Protein AF-H2XQ40-F1 (afdb_monomer)

Structure (mmCIF, N/CA/C/O backbone):
data_AF-H2XQ40-F1
#
_entry.id   AF-H2XQ40-F1
#
loop_
_atom_site.group_PDB
_atom_site.id
_atom_site.type_symbol
_atom_site.label_atom_id
_atom_site.label_alt_id
_atom_site.label_comp_id
_atom_site.label_asym_id
_atom_site.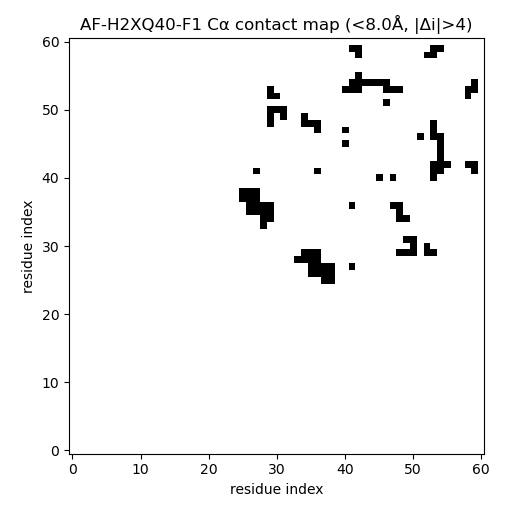label_entity_id
_atom_site.label_seq_id
_atom_site.pdbx_PDB_ins_code
_atom_site.Cartn_x
_atom_site.Cartn_y
_atom_site.Cartn_z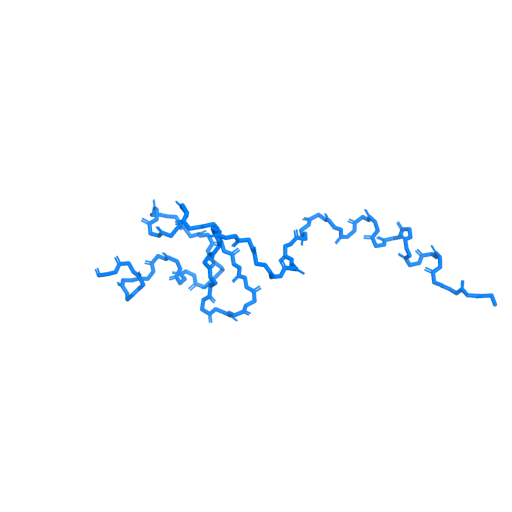
_atom_site.occupancy
_atom_site.B_iso_or_equiv
_atom_site.auth_seq_id
_atom_site.auth_comp_id
_atom_site.auth_asym_id
_atom_site.auth_atom_id
_atom_site.pdbx_PDB_model_num
ATOM 1 N N . MET A 1 1 ? 8.975 10.314 -40.219 1.00 45.16 1 MET A N 1
ATOM 2 C CA . MET A 1 1 ? 7.519 10.150 -40.027 1.00 45.16 1 MET A CA 1
ATOM 3 C C . MET A 1 1 ? 7.323 9.301 -38.784 1.00 45.16 1 MET A C 1
ATOM 5 O O . MET A 1 1 ? 7.237 8.086 -38.837 1.00 45.16 1 MET A O 1
ATOM 9 N N . ASN A 1 2 ? 7.440 9.997 -37.664 1.00 35.66 2 ASN A N 1
ATOM 10 C CA . ASN A 1 2 ? 7.199 9.630 -36.274 1.00 35.66 2 ASN A CA 1
ATO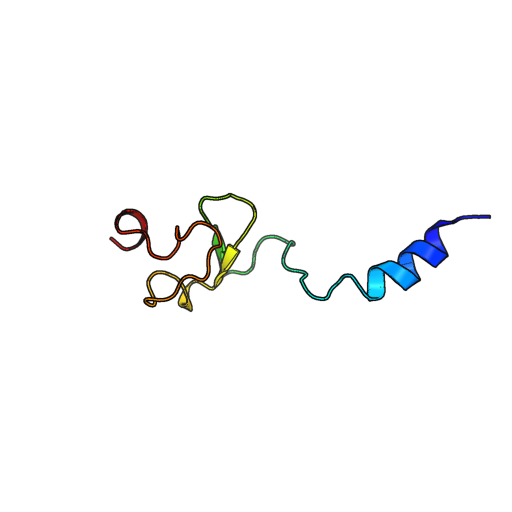M 11 C C . ASN A 1 2 ? 5.986 8.696 -36.081 1.00 35.66 2 ASN A C 1
ATOM 13 O O . ASN A 1 2 ? 4.840 9.132 -36.156 1.00 35.66 2 ASN A O 1
ATOM 17 N N . MET A 1 3 ? 6.269 7.428 -35.756 1.00 45.38 3 MET A N 1
ATOM 18 C CA . MET A 1 3 ? 5.309 6.388 -35.338 1.00 45.38 3 MET A CA 1
ATOM 19 C C . MET A 1 3 ? 4.765 6.630 -33.915 1.00 45.38 3 MET A C 1
ATOM 21 O O . MET A 1 3 ? 4.126 5.770 -33.331 1.00 45.38 3 MET A O 1
ATOM 25 N N . GLU A 1 4 ? 5.026 7.788 -33.317 1.00 46.31 4 GLU A N 1
ATOM 26 C CA . GLU A 1 4 ? 4.612 8.077 -31.940 1.00 46.31 4 GLU A CA 1
ATOM 27 C C . GLU A 1 4 ? 3.110 8.386 -31.852 1.00 46.31 4 GLU A C 1
ATOM 29 O O . GLU A 1 4 ? 2.490 8.188 -30.814 1.00 46.31 4 GLU A O 1
ATOM 34 N N . LEU A 1 5 ? 2.486 8.796 -32.965 1.00 52.28 5 LEU A N 1
ATOM 35 C CA . LEU A 1 5 ? 1.095 9.257 -32.958 1.00 52.28 5 LEU A CA 1
ATOM 36 C C . LEU A 1 5 ? 0.067 8.114 -33.058 1.00 52.28 5 LEU A C 1
ATOM 38 O O . LEU A 1 5 ? -1.021 8.224 -32.503 1.00 52.28 5 LEU A O 1
ATOM 42 N N . LEU A 1 6 ? 0.415 6.981 -33.685 1.00 46.44 6 LEU A N 1
ATOM 43 C CA . LEU A 1 6 ? -0.460 5.796 -33.690 1.00 46.44 6 LEU A CA 1
ATOM 44 C C . LEU A 1 6 ? -0.438 5.076 -32.334 1.00 46.44 6 LEU A C 1
ATOM 46 O O . LEU A 1 6 ? -1.454 4.529 -31.907 1.00 46.44 6 LEU A O 1
ATOM 50 N N . VAL A 1 7 ? 0.706 5.120 -31.643 1.00 55.00 7 VAL A N 1
ATOM 51 C CA . VAL A 1 7 ? 0.839 4.562 -30.296 1.00 55.00 7 VAL A CA 1
ATOM 52 C C . VAL A 1 7 ? -0.070 5.334 -29.346 1.00 55.00 7 VAL A C 1
ATOM 54 O O . VAL A 1 7 ? -0.878 4.695 -28.691 1.00 55.00 7 VAL A O 1
ATOM 57 N N 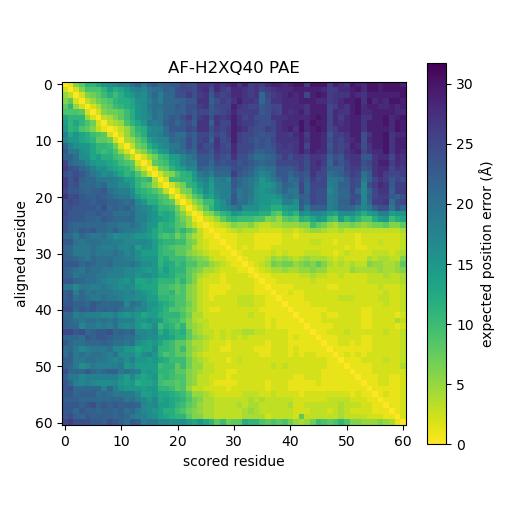. LEU A 1 8 ? -0.072 6.675 -29.381 1.00 56.75 8 LEU A N 1
ATOM 58 C CA . LEU A 1 8 ? -0.983 7.517 -28.584 1.00 56.75 8 LEU A CA 1
ATOM 59 C C . LEU A 1 8 ? -2.480 7.210 -28.797 1.00 56.75 8 LEU A C 1
ATOM 61 O O . LEU A 1 8 ? -3.260 7.351 -27.866 1.00 56.75 8 LEU A O 1
ATOM 65 N N . GLY A 1 9 ? -2.904 6.768 -29.984 1.00 56.69 9 GLY A N 1
ATOM 66 C CA . GLY A 1 9 ? -4.306 6.410 -30.250 1.00 56.69 9 GLY A CA 1
ATOM 67 C C . GLY A 1 9 ? -4.710 5.021 -29.743 1.00 56.69 9 GLY A C 1
ATOM 68 O O . GLY A 1 9 ? -5.844 4.830 -29.313 1.00 56.69 9 GLY A O 1
ATOM 69 N N . LEU A 1 10 ? -3.786 4.056 -29.764 1.00 58.56 10 LEU A N 1
ATOM 70 C CA . LEU A 1 10 ? -4.030 2.698 -29.267 1.00 58.56 10 LEU A CA 1
ATOM 71 C C . LEU A 1 10 ? -3.786 2.584 -27.760 1.00 58.56 10 LEU A C 1
ATOM 73 O O . LEU A 1 10 ? -4.500 1.839 -27.096 1.00 58.56 10 LEU A O 1
ATOM 77 N N . ILE A 1 11 ? -2.866 3.368 -27.186 1.00 58.72 11 ILE A N 1
ATOM 78 C CA . ILE A 1 11 ? -2.680 3.400 -25.728 1.00 58.72 11 ILE A CA 1
ATOM 79 C C . ILE A 1 11 ? -3.837 4.093 -24.995 1.00 58.72 11 ILE A C 1
ATOM 81 O O . ILE A 1 11 ? -4.022 3.851 -23.808 1.00 58.72 11 ILE A O 1
ATOM 85 N N . LEU A 1 12 ? -4.678 4.868 -25.696 1.00 55.62 12 LEU A N 1
ATOM 86 C CA . LEU A 1 12 ? -5.884 5.492 -25.133 1.00 55.62 12 LEU A CA 1
ATOM 87 C C . LEU A 1 12 ? -7.007 4.474 -24.868 1.00 55.62 12 LEU A C 1
ATOM 89 O O . LEU A 1 12 ? -7.994 4.812 -24.225 1.00 55.62 12 LEU A O 1
ATOM 93 N N . SER A 1 13 ? -6.868 3.225 -25.330 1.00 52.91 13 SER A N 1
ATOM 94 C CA . SER A 1 13 ? -7.761 2.114 -24.958 1.00 52.91 13 SER A CA 1
ATOM 95 C C . SER A 1 13 ? -7.136 1.135 -23.956 1.00 52.91 13 SER A C 1
ATOM 97 O O . SER A 1 13 ? -7.842 0.275 -23.440 1.00 52.91 13 SER A O 1
ATOM 99 N N . PHE A 1 14 ? -5.845 1.275 -23.632 1.00 50.53 14 PHE A N 1
ATOM 100 C CA . PHE A 1 14 ? -5.133 0.430 -22.656 1.00 50.53 14 PHE A CA 1
ATOM 101 C C . PHE A 1 14 ? -4.981 1.091 -21.281 1.00 50.53 14 PHE A C 1
ATOM 103 O O . PHE A 1 14 ? -4.147 0.699 -20.475 1.00 50.53 14 PHE A O 1
ATOM 110 N N . VAL A 1 15 ? -5.835 2.069 -20.995 1.00 53.72 15 VAL A N 1
ATOM 111 C CA . VAL A 1 15 ? -5.985 2.697 -19.679 1.00 53.72 15 VAL A CA 1
ATOM 112 C C . VAL A 1 15 ? -7.329 2.307 -19.051 1.00 53.72 15 VAL A C 1
ATOM 114 O O . VAL A 1 15 ? -7.992 3.064 -18.362 1.00 53.72 15 VAL A O 1
ATOM 117 N N . ALA A 1 16 ? -7.740 1.052 -19.234 1.00 53.75 16 ALA A N 1
ATOM 118 C CA . ALA A 1 16 ? -8.800 0.440 -18.426 1.00 53.75 16 ALA A CA 1
ATOM 119 C C . ALA A 1 16 ? -8.252 -0.128 -17.093 1.00 53.75 16 ALA A C 1
ATOM 121 O O . ALA A 1 16 ? -8.731 -1.151 -16.614 1.00 53.75 16 ALA A O 1
ATOM 122 N N . GLY A 1 17 ? -7.222 0.512 -16.522 1.00 50.53 17 GLY A N 1
ATOM 123 C CA . GLY A 1 17 ? -6.512 0.046 -15.326 1.00 50.53 17 GLY A CA 1
ATOM 124 C C . GLY A 1 17 ? -5.234 0.839 -15.047 1.00 50.53 17 GLY A C 1
ATOM 125 O O . GLY A 1 17 ? -4.153 0.268 -14.991 1.00 50.53 17 GLY A O 1
ATOM 126 N N . GLN A 1 18 ? -5.339 2.163 -14.939 1.00 47.28 18 GLN A N 1
ATOM 127 C CA . GLN A 1 18 ? -4.245 3.018 -14.471 1.00 47.28 18 GLN A CA 1
ATOM 128 C C . GLN A 1 18 ? -4.411 3.264 -12.964 1.00 47.28 18 GLN A C 1
ATOM 130 O O . GLN A 1 18 ? -5.257 4.069 -12.582 1.00 47.28 18 GLN A O 1
ATOM 135 N N . PRO A 1 19 ? -3.600 2.616 -12.115 1.00 52.19 19 PRO A N 1
ATOM 136 C CA . PRO A 1 19 ? -3.133 3.287 -10.912 1.00 52.19 19 PRO A CA 1
ATOM 137 C C . PRO A 1 19 ? -1.620 3.100 -10.774 1.00 52.19 19 PRO A C 1
ATOM 139 O O . PRO A 1 19 ? -1.141 2.124 -10.207 1.00 52.19 19 PRO A O 1
ATOM 142 N N . SER A 1 20 ? -0.842 4.044 -11.303 1.00 63.56 20 SER A N 1
ATOM 143 C CA . SER A 1 20 ? 0.581 4.140 -10.963 1.00 63.56 20 SER A CA 1
ATOM 144 C C . SER A 1 20 ? 1.093 5.569 -11.140 1.00 63.56 20 SER A C 1
ATOM 146 O O . SER A 1 20 ? 1.858 5.863 -12.057 1.00 63.56 20 SER A O 1
ATOM 148 N N . GLU A 1 21 ? 0.687 6.465 -10.245 1.00 58.22 21 GLU A N 1
ATOM 149 C CA . GLU A 1 21 ? 1.511 7.621 -9.894 1.00 58.22 21 GLU A CA 1
ATOM 150 C C . GLU A 1 21 ? 1.443 7.784 -8.373 1.00 58.22 21 GLU A C 1
ATOM 152 O O . GLU A 1 21 ? 0.402 8.093 -7.799 1.00 58.22 21 GLU A O 1
ATOM 157 N N . GLY A 1 22 ? 2.537 7.423 -7.701 1.00 62.31 22 GLY A N 1
ATOM 158 C CA . GLY A 1 22 ? 2.614 7.391 -6.248 1.00 62.31 22 GLY A CA 1
ATOM 159 C C . GLY A 1 22 ? 2.331 8.758 -5.635 1.00 62.31 22 GLY A C 1
ATOM 160 O O . GLY A 1 22 ? 3.101 9.696 -5.814 1.00 62.31 22 GLY A O 1
ATOM 161 N N . THR A 1 23 ? 1.219 8.871 -4.919 1.00 53.25 23 THR A N 1
ATOM 162 C CA . THR A 1 23 ? 1.076 9.199 -3.486 1.00 53.25 23 THR A CA 1
ATOM 163 C C . THR A 1 23 ? -0.407 9.517 -3.293 1.00 53.25 23 THR A C 1
ATOM 165 O O . THR A 1 23 ? -0.781 10.653 -3.006 1.00 53.25 23 THR A O 1
ATOM 168 N N . GLU A 1 24 ? -1.286 8.540 -3.521 1.00 60.72 24 GLU A N 1
ATOM 169 C CA . GLU A 1 24 ? -2.655 8.700 -3.045 1.00 60.72 24 GLU A CA 1
ATOM 170 C C . GLU A 1 24 ? -2.589 8.555 -1.517 1.00 60.72 24 GLU A C 1
ATOM 172 O O . GLU A 1 24 ? -2.120 7.528 -1.025 1.00 60.72 24 GLU A O 1
ATOM 177 N N . PRO A 1 25 ? -2.986 9.571 -0.730 1.00 66.75 25 PRO A N 1
ATOM 178 C CA . PRO A 1 25 ? -2.764 9.583 0.718 1.00 66.75 25 PRO A CA 1
ATOM 179 C C . PRO A 1 25 ? -3.520 8.483 1.488 1.00 66.75 25 PRO A C 1
ATOM 181 O O . PRO A 1 25 ? -3.411 8.431 2.707 1.00 66.75 25 PRO A O 1
ATOM 184 N N . ASN A 1 26 ? -4.264 7.613 0.793 1.00 81.44 26 ASN A N 1
ATOM 185 C CA . ASN A 1 26 ? -5.112 6.564 1.359 1.00 81.44 26 ASN A CA 1
ATOM 186 C C . ASN A 1 26 ? -4.930 5.200 0.664 1.00 81.44 26 ASN A C 1
ATOM 188 O O . ASN A 1 26 ? -5.864 4.402 0.649 1.00 81.44 26 ASN A O 1
ATOM 192 N N . THR A 1 27 ? -3.772 4.929 0.054 1.00 87.06 27 THR A N 1
ATOM 193 C CA . THR A 1 27 ? -3.481 3.608 -0.536 1.00 87.06 27 THR A CA 1
ATOM 194 C C . THR A 1 27 ? -2.487 2.811 0.295 1.00 87.06 27 THR A C 1
ATOM 196 O O . THR A 1 27 ? -1.512 3.375 0.798 1.00 87.06 27 THR A O 1
ATOM 199 N N . TRP A 1 28 ? -2.700 1.500 0.377 1.00 90.31 28 TRP A N 1
ATOM 200 C CA . TRP A 1 28 ? -1.817 0.535 1.022 1.00 90.31 28 TRP A CA 1
ATOM 201 C C . TRP A 1 28 ? -1.182 -0.393 -0.032 1.00 90.31 28 TRP A C 1
ATOM 203 O O . TRP A 1 28 ? -1.904 -0.891 -0.901 1.00 90.31 28 TRP A O 1
ATOM 213 N N . PRO A 1 29 ? 0.150 -0.592 -0.017 1.00 91.00 29 PRO A N 1
ATOM 214 C CA . PRO A 1 29 ? 0.832 -1.420 -1.008 1.00 91.00 29 PRO A CA 1
ATOM 215 C C . PRO A 1 29 ? 0.703 -2.913 -0.684 1.00 91.00 29 PRO A C 1
ATOM 217 O O . PRO A 1 29 ? 1.054 -3.328 0.418 1.00 91.00 29 PRO A O 1
ATOM 220 N N . CYS A 1 30 ? 0.298 -3.717 -1.668 1.00 92.75 30 CYS A N 1
ATOM 221 C CA . CYS A 1 30 ? 0.303 -5.175 -1.568 1.00 92.75 30 CYS A CA 1
ATOM 222 C C . CYS A 1 30 ? 1.737 -5.717 -1.414 1.00 92.75 30 CYS A C 1
ATOM 224 O O . CYS A 1 30 ? 2.714 -5.084 -1.835 1.00 92.75 30 CYS A O 1
ATOM 226 N N . SER A 1 31 ? 1.886 -6.917 -0.844 1.00 91.56 31 SER A N 1
ATOM 227 C CA . SER A 1 31 ? 3.207 -7.537 -0.629 1.00 91.56 31 SER A CA 1
ATOM 228 C C . SER A 1 31 ? 3.888 -7.977 -1.929 1.00 91.56 31 SER A C 1
ATOM 230 O O . SER A 1 31 ? 5.112 -8.131 -1.962 1.00 91.56 31 SER A O 1
ATOM 232 N N . ASP A 1 32 ? 3.134 -8.099 -3.021 1.00 84.50 32 ASP A N 1
ATOM 233 C CA . ASP A 1 32 ? 3.667 -8.301 -4.367 1.00 84.50 32 ASP A CA 1
ATOM 234 C C . ASP A 1 32 ? 4.493 -7.104 -4.885 1.00 84.50 32 ASP A C 1
ATOM 236 O O . ASP A 1 32 ? 5.275 -7.251 -5.828 1.00 84.50 32 ASP A O 1
ATOM 240 N N . GLY A 1 33 ? 4.347 -5.928 -4.260 1.00 81.00 33 GLY A N 1
ATOM 241 C CA . GLY A 1 33 ? 5.067 -4.696 -4.580 1.00 81.00 33 GLY A CA 1
ATOM 242 C C . GLY A 1 33 ? 4.692 -4.065 -5.924 1.00 81.00 33 GLY A C 1
ATOM 243 O O . GLY A 1 33 ? 5.354 -3.118 -6.356 1.00 81.00 33 GLY A O 1
ATOM 244 N N . VAL A 1 34 ? 3.663 -4.587 -6.595 1.00 83.56 34 VAL A N 1
ATOM 245 C CA . VAL A 1 34 ? 3.176 -4.101 -7.894 1.00 83.56 34 VAL A CA 1
ATOM 246 C C . VAL A 1 34 ? 1.790 -3.490 -7.745 1.00 83.56 34 VAL A C 1
ATOM 248 O O . VAL A 1 34 ? 1.496 -2.487 -8.395 1.00 83.56 34 VAL A O 1
ATOM 251 N N . ASN A 1 35 ? 0.955 -4.075 -6.890 1.00 84.56 35 ASN A N 1
ATOM 252 C CA . ASN A 1 35 ? -0.411 -3.639 -6.671 1.00 84.56 35 ASN A CA 1
ATOM 253 C C . ASN A 1 35 ? -0.531 -2.830 -5.379 1.00 84.56 35 ASN A C 1
ATOM 255 O O . ASN A 1 35 ? 0.235 -2.993 -4.431 1.00 84.56 35 ASN A O 1
ATOM 259 N N . SER A 1 36 ? -1.523 -1.947 -5.358 1.00 89.06 36 SER A N 1
ATOM 260 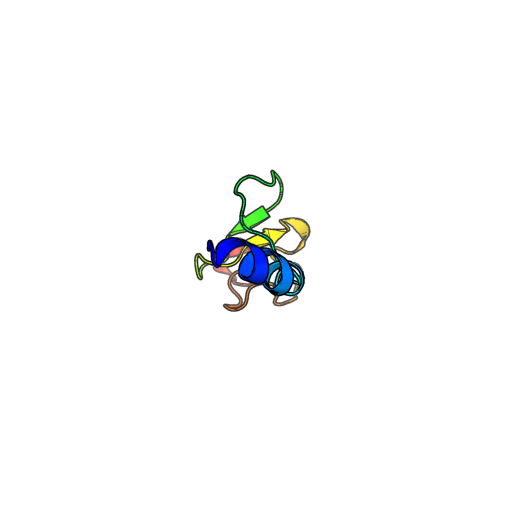C CA . SER A 1 36 ? -1.901 -1.173 -4.183 1.00 89.06 36 SER A CA 1
ATOM 261 C C . SER A 1 36 ? -3.416 -1.087 -4.132 1.00 89.06 36 SER A C 1
ATOM 263 O O . SER A 1 36 ? -4.065 -0.893 -5.162 1.00 89.06 36 SER A O 1
ATOM 265 N N . ILE A 1 37 ? -3.962 -1.189 -2.931 1.00 89.06 37 ILE A N 1
ATOM 266 C CA . ILE A 1 37 ? -5.396 -1.094 -2.657 1.00 89.06 37 ILE A CA 1
ATOM 267 C C . ILE A 1 37 ? -5.694 0.177 -1.864 1.00 89.06 37 ILE A C 1
ATOM 269 O O . ILE A 1 37 ? -4.783 0.865 -1.399 1.00 89.06 37 ILE A O 1
ATOM 273 N N . ASN A 1 38 ? -6.972 0.520 -1.709 1.00 90.06 38 ASN A N 1
ATOM 274 C CA . ASN A 1 38 ? -7.362 1.557 -0.759 1.00 90.06 38 ASN A CA 1
ATOM 275 C C . ASN A 1 38 ? -7.204 1.029 0.676 1.00 90.06 38 ASN A C 1
ATOM 277 O O . ASN A 1 38 ? -7.439 -0.149 0.922 1.00 90.06 38 ASN A O 1
ATOM 281 N N . ILE A 1 39 ? -6.847 1.894 1.625 1.00 89.94 39 ILE A N 1
ATOM 282 C CA . ILE A 1 39 ? -6.751 1.523 3.042 1.00 89.94 39 ILE A CA 1
ATOM 283 C C . ILE A 1 39 ? -8.084 1.017 3.617 1.00 89.94 39 ILE A C 1
ATOM 285 O O . ILE A 1 39 ? -8.071 0.202 4.530 1.00 89.94 39 ILE A O 1
ATOM 289 N N . ASP A 1 40 ? -9.222 1.447 3.059 1.00 90.50 40 ASP A N 1
ATOM 290 C CA . ASP A 1 40 ? -10.558 0.965 3.434 1.00 90.50 40 ASP A CA 1
ATOM 291 C C . ASP A 1 40 ? -10.791 -0.512 3.065 1.00 90.50 40 ASP A C 1
ATOM 293 O O . ASP A 1 40 ? -11.743 -1.115 3.557 1.00 90.50 40 ASP A O 1
ATOM 297 N N . PHE A 1 41 ? -9.954 -1.079 2.189 1.00 93.19 41 PHE A N 1
ATOM 298 C CA . PHE A 1 41 ? -9.994 -2.488 1.783 1.00 93.19 41 PHE A CA 1
ATOM 299 C C . PHE A 1 41 ? -8.946 -3.336 2.507 1.00 93.19 41 PHE A C 1
ATOM 301 O O . PHE A 1 41 ? -8.838 -4.522 2.248 1.00 93.19 41 PHE A O 1
ATOM 308 N N . LEU A 1 42 ? -8.158 -2.750 3.411 1.00 92.69 42 LEU A N 1
ATOM 309 C CA . LEU A 1 42 ? -7.240 -3.527 4.232 1.00 92.69 42 LEU A CA 1
ATOM 310 C C . LEU A 1 42 ? -8.037 -4.244 5.332 1.00 92.69 42 LEU A C 1
ATOM 312 O O . LEU A 1 42 ? -8.674 -3.575 6.152 1.00 92.69 42 LEU A O 1
ATOM 316 N N . CYS A 1 43 ? -7.949 -5.575 5.389 1.00 95.69 43 CYS A N 1
ATOM 317 C CA . CYS A 1 43 ? -8.599 -6.409 6.404 1.00 95.69 43 CYS A CA 1
ATOM 318 C C . CYS A 1 43 ? -10.128 -6.266 6.429 1.00 95.69 43 CYS A C 1
ATOM 320 O O . CYS A 1 43 ? -10.750 -6.209 7.499 1.00 95.69 43 CYS A O 1
ATOM 322 N N . ASP A 1 44 ? -10.739 -6.163 5.250 1.00 95.81 44 ASP A N 1
ATOM 323 C CA . ASP A 1 44 ? -12.182 -6.013 5.079 1.00 95.81 44 ASP A CA 1
ATOM 324 C C . ASP A 1 44 ? -12.912 -7.367 4.925 1.00 95.81 44 ASP A C 1
ATOM 326 O O . ASP A 1 44 ? -14.150 -7.424 4.914 1.00 95.81 44 ASP A O 1
ATOM 330 N N . GLY A 1 45 ? -12.155 -8.469 4.874 1.00 94.00 45 GLY A N 1
ATOM 331 C CA . GLY A 1 45 ? -12.648 -9.829 4.689 1.00 94.00 45 GLY A CA 1
ATOM 332 C C . GLY A 1 45 ? -12.756 -10.254 3.223 1.00 94.00 45 GLY A C 1
ATOM 333 O O . GLY A 1 45 ? -13.363 -11.299 2.942 1.00 94.00 45 GLY A O 1
ATOM 334 N N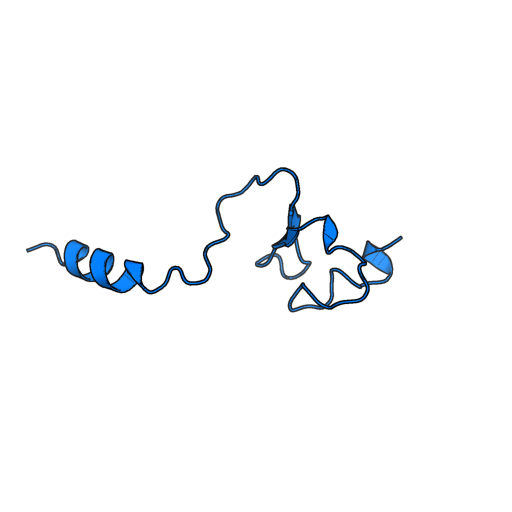 . ARG A 1 46 ? -12.227 -9.468 2.280 1.00 93.50 46 ARG A N 1
ATOM 335 C CA . ARG A 1 46 ? -12.196 -9.762 0.844 1.00 93.50 46 ARG A CA 1
ATOM 336 C C . ARG A 1 46 ? -10.778 -9.646 0.314 1.00 93.50 46 ARG A C 1
ATOM 338 O O . ARG A 1 46 ? -9.983 -8.846 0.751 1.00 93.50 46 ARG A O 1
ATOM 345 N N . ASN A 1 47 ? -10.480 -10.487 -0.670 1.00 93.50 47 ASN A N 1
ATOM 346 C CA . ASN A 1 47 ? -9.204 -10.434 -1.362 1.00 93.50 47 ASN A CA 1
ATOM 347 C C . ASN A 1 47 ? -9.212 -9.313 -2.406 1.00 93.50 47 ASN A C 1
ATOM 349 O O . ASN A 1 47 ? -9.726 -9.519 -3.516 1.00 93.50 47 ASN A O 1
ATOM 353 N N . ASP A 1 48 ? -8.589 -8.194 -2.083 1.00 94.44 48 ASP A N 1
ATOM 354 C CA . ASP A 1 48 ? -8.368 -7.059 -2.969 1.00 94.44 48 ASP A CA 1
ATOM 355 C C . ASP A 1 48 ? -6.928 -7.022 -3.510 1.00 94.44 48 ASP A C 1
ATOM 357 O O . ASP A 1 48 ? -6.723 -6.615 -4.660 1.00 94.44 48 ASP A O 1
ATOM 361 N N . CYS A 1 49 ? -5.934 -7.541 -2.779 1.00 93.31 49 CYS A N 1
ATOM 362 C CA . CYS A 1 49 ? -4.613 -7.806 -3.354 1.00 93.31 49 CYS A CA 1
ATOM 363 C C . CYS A 1 49 ? -4.587 -9.130 -4.144 1.00 93.31 49 CYS A C 1
ATOM 365 O O . CYS A 1 49 ? -5.263 -10.094 -3.802 1.00 93.31 49 CYS A O 1
ATOM 367 N N . PRO A 1 50 ? -3.786 -9.261 -5.217 1.00 91.12 50 PRO A N 1
ATOM 368 C CA . PRO A 1 50 ? -3.674 -10.526 -5.958 1.00 91.12 50 PRO A CA 1
ATOM 369 C C . PRO A 1 50 ? -2.956 -11.632 -5.171 1.00 91.12 50 PRO A C 1
ATOM 371 O O . PRO A 1 50 ? -3.056 -12.807 -5.528 1.00 91.12 50 PRO A O 1
ATOM 374 N N . ASP A 1 51 ? -2.203 -11.256 -4.140 1.00 93.25 51 ASP A N 1
ATOM 375 C CA . ASP A 1 51 ? -1.424 -12.140 -3.282 1.00 93.25 51 ASP A CA 1
ATOM 376 C C . ASP A 1 51 ? -2.078 -12.389 -1.912 1.00 93.25 51 ASP A C 1
ATOM 378 O O . ASP A 1 51 ? -1.426 -12.990 -1.061 1.00 93.25 51 ASP A O 1
ATOM 382 N N . LEU A 1 52 ? -3.339 -11.968 -1.706 1.00 92.62 52 LEU A N 1
ATOM 383 C CA . LEU A 1 52 ? -4.072 -12.047 -0.427 1.00 92.62 52 LEU A CA 1
ATOM 384 C C . LEU A 1 52 ? -3.412 -11.278 0.728 1.00 92.62 52 LEU A C 1
ATOM 386 O O . LEU A 1 52 ? -3.780 -11.473 1.885 1.00 92.62 52 LEU A O 1
ATOM 390 N N . SER A 1 53 ? -2.406 -10.443 0.451 1.00 95.06 53 SER A N 1
ATOM 391 C CA . SER A 1 53 ? -1.612 -9.827 1.516 1.00 95.06 53 SER A CA 1
ATOM 392 C C . SER A 1 53 ? -2.385 -8.797 2.335 1.00 95.06 53 SER A C 1
ATOM 394 O O . SER A 1 53 ? -2.057 -8.573 3.495 1.00 95.06 53 SER A O 1
ATOM 396 N N . ASP A 1 54 ? -3.427 -8.209 1.769 1.00 95.31 54 ASP A N 1
ATOM 397 C CA . ASP A 1 54 ? -4.374 -7.327 2.446 1.00 95.31 54 ASP A CA 1
ATOM 398 C C . ASP A 1 54 ? -5.231 -8.017 3.516 1.00 95.31 54 ASP A C 1
ATOM 400 O O . ASP A 1 54 ? -5.725 -7.349 4.419 1.00 95.31 54 ASP A O 1
ATOM 404 N N . GLU A 1 55 ? -5.358 -9.341 3.450 1.00 96.19 55 GLU A N 1
ATOM 405 C CA . GLU A 1 55 ? -6.143 -10.165 4.380 1.00 96.19 55 GLU A CA 1
ATOM 406 C C . GLU A 1 55 ? -5.261 -11.112 5.212 1.00 96.19 55 GLU A C 1
ATOM 408 O O . GLU A 1 55 ? -5.752 -12.024 5.886 1.00 96.19 55 GLU A O 1
ATOM 413 N N . ASP A 1 56 ? -3.940 -10.935 5.154 1.00 94.19 56 ASP A N 1
ATOM 414 C CA . ASP A 1 56 ? -3.003 -11.738 5.931 1.00 94.19 56 ASP A CA 1
ATOM 415 C C . ASP A 1 56 ? -3.026 -11.335 7.415 1.00 94.19 56 ASP A C 1
ATOM 417 O O . ASP A 1 56 ? -2.995 -10.152 7.763 1.00 94.19 56 ASP A O 1
ATOM 421 N N . GLU A 1 57 ? -3.018 -12.328 8.312 1.00 91.25 57 GLU A N 1
ATOM 422 C CA . GLU A 1 57 ? -3.048 -12.111 9.76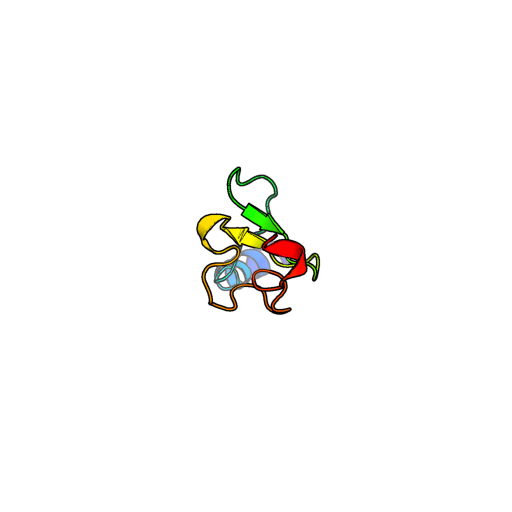8 1.00 91.25 57 GLU A CA 1
ATOM 423 C C . GLU A 1 57 ? -1.889 -11.215 10.242 1.00 91.25 57 GLU A C 1
ATOM 425 O O . GLU A 1 57 ? -2.071 -10.398 11.143 1.00 91.25 57 GLU A O 1
ATOM 430 N N . PHE A 1 58 ? -0.715 -11.293 9.602 1.00 90.19 58 PHE A N 1
ATOM 431 C CA . 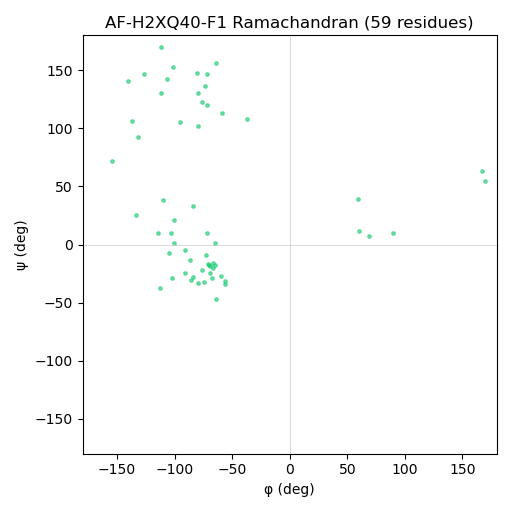PHE A 1 58 ? 0.433 -10.450 9.941 1.00 90.19 58 PHE A CA 1
ATOM 432 C C . PHE A 1 58 ? 0.206 -8.966 9.617 1.00 90.19 58 PHE A C 1
ATOM 434 O O . PHE A 1 58 ? 0.778 -8.101 10.284 1.00 90.19 58 PHE A O 1
ATOM 441 N N . ASN A 1 59 ? -0.616 -8.664 8.610 1.00 87.81 59 ASN A N 1
ATOM 442 C CA . ASN A 1 59 ? -0.920 -7.297 8.187 1.00 87.81 59 ASN A CA 1
ATOM 443 C C . ASN A 1 59 ? -2.149 -6.719 8.913 1.00 87.81 59 ASN A C 1
ATOM 445 O O . ASN A 1 59 ? -2.227 -5.500 9.080 1.00 87.81 59 ASN A O 1
ATOM 449 N N . CYS A 1 60 ? -3.054 -7.576 9.402 1.00 90.12 60 CYS A N 1
ATOM 450 C CA . CYS A 1 60 ? -4.282 -7.178 10.101 1.00 90.12 60 CYS A CA 1
ATOM 451 C C . CYS A 1 60 ? -4.148 -6.936 11.612 1.00 90.12 60 CYS A C 1
ATOM 453 O O . CYS A 1 60 ? -5.029 -6.296 12.197 1.00 90.12 60 CYS A O 1
ATOM 455 N N . GLY A 1 61 ? -3.032 -7.351 12.220 1.00 78.50 61 GLY A N 1
ATOM 456 C CA . GLY A 1 61 ? -2.685 -7.051 13.616 1.00 78.50 61 GLY A CA 1
ATOM 457 C C . GLY A 1 61 ? -2.875 -8.206 14.586 1.00 78.50 61 GLY A C 1
ATOM 458 O O . GLY A 1 61 ? -3.993 -8.759 14.661 1.00 78.50 61 GLY A O 1
#

Nearest PDB structures (foldseek):
  7qbd-assembly2_D  TM=8.197E-01  e=1.756E-02  Homo sapiens
  7qbf-assembly1_C  TM=7.507E-01  e=1.756E-02  Homo sapiens
  7qbe-assembly1_B  TM=8.183E-01  e=4.053E-02  Homo sapiens
  4zrq-assembly2_D  TM=7.844E-01  e=4.346E-02  Homo sapiens
  8jxd-assembly1_B-2  TM=6.321E-01  e=7.079E-02  Rattus norvegicus

Secondary structure (DSSP, 8-state):
--THHHHHHHHTTS-SS---SS--TTEEE-TTSS-EEEGGGTTSSS--STTSGGG-HHHH-

Organism: Ciona intestinalis (NCBI:txid7719)

Mean predicted aligned error: 12.74 Å

Solvent-accessible surface a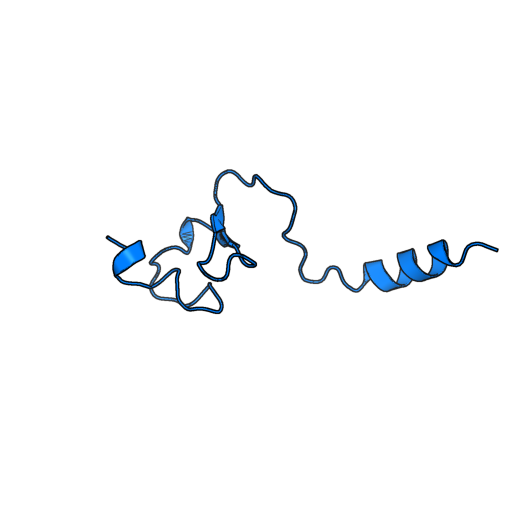rea (backbone atoms only — not comparable to full-atom values): 4095 Å² total; per-residue (Å²): 134,79,72,65,62,65,48,59,62,57,53,70,68,70,61,88,75,77,86,85,74,95,74,62,97,56,57,40,73,28,83,82,75,78,52,69,44,50,52,87,50,52,57,65,86,53,78,77,33,98,77,41,42,38,60,30,67,87,72,62,109

Radius of gyration: 16.29 Å; Cα contacts (8 Å, |Δi|>4): 56; chains: 1; bounding box: 20×22×54 Å

Sequence (61 aa):
MNMELLVLGLILSFVAGQPSEGTEPNTWPCSDGVNSINIDFLCDGRNDCPDLSDEDEFNCG

InterPro domains:
  IPR002172 Low-density lipoprotein (LDL) receptor class A repeat [PF00057] (25-60)
  IPR002172 Low-density lipoprotein (LDL) receptor class A repeat [cd00112] (25-56)
  IPR036055 LDL receptor-like superfamily [G3DSA:4.10.400.10] (18-55)
  IPR036055 LDL receptor-like superfamily [SSF57424] (24-58)

pLDDT: mean 75.35, std 18.98, range [35.66, 96.19]

Foldseek 3Di:
DDPPVVVVVVVVVVVPDDDDDDDPPFWDAAPVNPDIDGVVQQCPPDQPDPVSRSNDPVRVD